Protein AF-A0A7Y4U518-F1 (afdb_monomer)

Secondary structure (DSSP, 8-state):
---HHHHHHHHHHHHHHHHHHHHHHHHHHHHHHHHT--EES-STT-TT-EESS--HHHHHHTTTT--EEEEEETTEEEEEEPPPPHHHHHHHHHTT--GGGGSPPSS------

Foldseek 3Di:
DDDPVVVVVVVVVVVVVVVVQVVLQVLLLVLCVVVVHWQACLDVVHRRDTDSRDTSVSLVVLCVPKDWDWDDDPPAIDIDIDDDDPRNCSSCVSSVHDPCVRPTDPGDPPPDD

Solvent-accessible surface area (backbone atoms only — not comparable to full-atom values): 6750 Å² total; per-residue (Å²): 144,82,54,71,67,59,54,53,50,51,52,53,51,50,55,49,50,52,51,52,39,50,48,51,25,48,45,30,30,51,44,23,58,75,69,73,43,61,48,51,48,68,36,90,93,41,52,82,47,62,39,54,72,62,50,43,70,44,61,53,56,69,53,67,86,59,49,79,47,76,50,74,62,89,92,44,69,45,56,46,47,55,77,79,48,76,60,51,54,51,51,30,54,30,62,73,43,67,74,70,80,66,50,56,67,94,60,75,88,74,79,77,130

Structure (mmCIF, N/CA/C/O backbone):
data_AF-A0A7Y4U518-F1
#
_entry.id   AF-A0A7Y4U518-F1
#
loop_
_atom_site.group_PDB
_atom_site.id
_atom_site.type_symbol
_atom_site.label_atom_id
_atom_site.label_alt_id
_atom_site.label_comp_id
_atom_site.label_asym_id
_atom_site.label_entity_id
_atom_site.label_seq_id
_atom_site.pdbx_PDB_ins_code
_atom_site.Cartn_x
_atom_site.Cartn_y
_atom_site.Cartn_z
_atom_site.occupancy
_atom_site.B_iso_or_equiv
_atom_site.auth_seq_id
_atom_site.auth_comp_id
_atom_site.auth_asym_id
_atom_site.auth_atom_id
_atom_site.pdbx_PDB_model_num
ATOM 1 N N . LEU A 1 1 ? 33.356 -10.558 3.752 1.00 56.31 1 LEU A N 1
ATOM 2 C CA . LEU A 1 1 ? 32.363 -9.523 3.358 1.00 56.31 1 LEU A CA 1
ATOM 3 C C . LEU A 1 1 ? 31.902 -9.574 1.886 1.00 56.31 1 LEU A C 1
ATOM 5 O O . LEU A 1 1 ? 30.941 -8.885 1.572 1.00 56.31 1 LEU A O 1
ATOM 9 N N . ARG A 1 2 ? 32.483 -10.385 0.985 1.00 65.06 2 ARG A N 1
ATOM 10 C CA . ARG A 1 2 ? 31.951 -10.595 -0.379 1.00 65.06 2 ARG A CA 1
ATOM 11 C C . ARG A 1 2 ? 31.846 -12.086 -0.682 1.00 65.06 2 ARG A C 1
ATOM 13 O O . ARG A 1 2 ? 32.802 -12.690 -1.145 1.00 65.06 2 ARG A O 1
ATOM 20 N N . ASP A 1 3 ? 30.692 -12.659 -0.370 1.00 86.88 3 ASP A N 1
ATOM 21 C CA . ASP A 1 3 ? 30.320 -13.992 -0.841 1.00 86.88 3 ASP A CA 1
ATOM 22 C C . ASP A 1 3 ? 29.553 -13.829 -2.172 1.00 86.88 3 ASP A C 1
ATOM 24 O O . ASP A 1 3 ? 28.521 -13.145 -2.187 1.00 86.88 3 ASP A O 1
ATOM 28 N N . PRO A 1 4 ? 30.036 -14.390 -3.295 1.00 87.31 4 PRO A N 1
ATOM 29 C CA . PRO A 1 4 ? 29.366 -14.285 -4.592 1.00 87.31 4 PRO A CA 1
ATOM 30 C C . PRO A 1 4 ? 27.939 -14.855 -4.584 1.00 87.31 4 PRO A C 1
ATOM 32 O O . PRO A 1 4 ? 27.072 -14.320 -5.281 1.00 87.31 4 PRO A O 1
ATOM 35 N N . ALA A 1 5 ? 27.649 -15.871 -3.762 1.00 91.06 5 ALA A N 1
ATOM 36 C CA . ALA A 1 5 ? 26.297 -16.409 -3.617 1.00 91.06 5 ALA A CA 1
ATOM 37 C C . ALA A 1 5 ? 25.355 -15.384 -2.967 1.00 91.06 5 ALA A C 1
ATOM 39 O O . ALA A 1 5 ? 24.228 -15.192 -3.426 1.00 91.06 5 ALA A O 1
ATOM 40 N N . ARG A 1 6 ? 25.844 -14.648 -1.959 1.00 91.06 6 ARG A N 1
ATOM 41 C CA . ARG A 1 6 ? 25.097 -13.558 -1.313 1.00 91.06 6 ARG A CA 1
ATOM 42 C C . ARG A 1 6 ? 24.788 -12.423 -2.289 1.00 91.06 6 ARG A C 1
ATOM 44 O O . ARG A 1 6 ? 23.667 -11.924 -2.297 1.00 91.06 6 ARG A O 1
ATOM 51 N N . ILE A 1 7 ? 25.752 -12.027 -3.123 1.00 93.31 7 ILE A N 1
ATOM 52 C CA . ILE A 1 7 ? 25.545 -10.978 -4.138 1.00 93.31 7 ILE A CA 1
ATOM 53 C C . ILE A 1 7 ? 24.481 -11.420 -5.147 1.00 93.31 7 ILE A C 1
ATOM 55 O O . ILE A 1 7 ? 23.550 -10.667 -5.430 1.00 93.31 7 ILE A O 1
ATOM 59 N N . ARG A 1 8 ? 24.574 -12.660 -5.646 1.00 94.38 8 ARG A N 1
ATOM 60 C CA . ARG A 1 8 ? 23.575 -13.226 -6.561 1.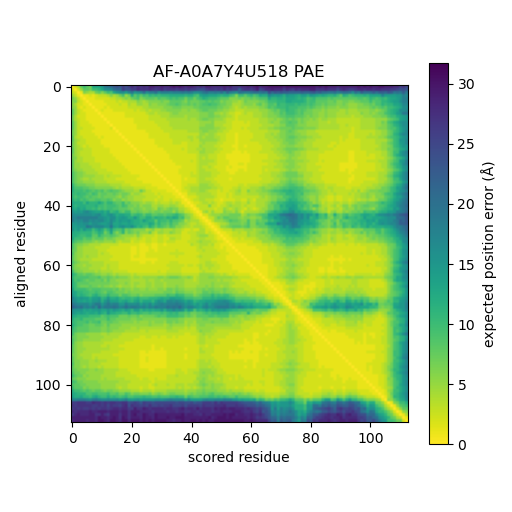00 94.38 8 ARG A CA 1
ATOM 61 C C . ARG A 1 8 ? 22.185 -13.258 -5.928 1.00 94.38 8 ARG A C 1
ATOM 63 O O . ARG A 1 8 ? 21.222 -12.853 -6.573 1.00 94.38 8 ARG A O 1
ATOM 70 N N . GLY A 1 9 ? 22.088 -13.685 -4.669 1.00 95.94 9 GLY A N 1
ATOM 71 C CA . GLY A 1 9 ? 20.835 -13.682 -3.915 1.00 95.94 9 GLY A CA 1
ATOM 72 C C . GLY A 1 9 ? 20.223 -12.284 -3.806 1.00 95.94 9 GLY A C 1
ATOM 73 O O . GLY A 1 9 ? 19.050 -12.105 -4.124 1.00 95.94 9 GLY A O 1
ATOM 74 N N . LEU A 1 10 ? 21.022 -11.275 -3.448 1.00 97.00 10 LEU A N 1
ATOM 75 C CA . LEU A 1 10 ? 20.562 -9.884 -3.357 1.00 97.00 10 LEU A CA 1
ATOM 76 C C . LEU A 1 10 ? 20.073 -9.330 -4.701 1.00 97.00 10 LEU A C 1
ATOM 78 O O . LEU A 1 10 ? 19.058 -8.643 -4.731 1.00 97.00 10 LEU A O 1
ATOM 82 N N . LEU A 1 11 ? 20.742 -9.650 -5.813 1.00 96.62 11 LEU A N 1
ATOM 83 C CA . LEU A 1 11 ? 20.299 -9.231 -7.148 1.00 96.62 11 LEU A CA 1
ATOM 84 C C . LEU A 1 11 ? 18.953 -9.857 -7.533 1.00 96.62 11 LEU A C 1
ATOM 86 O O . LEU A 1 11 ? 18.095 -9.175 -8.093 1.00 96.62 11 LEU A O 1
ATOM 90 N N . VAL A 1 12 ? 18.747 -11.138 -7.209 1.00 97.00 12 VAL A N 1
ATOM 91 C CA . VAL A 1 12 ? 17.461 -11.813 -7.439 1.00 97.00 12 VAL A CA 1
ATOM 92 C C . VAL A 1 12 ? 16.365 -11.182 -6.581 1.00 97.00 12 VAL A C 1
ATOM 94 O O . VAL A 1 12 ? 15.307 -10.844 -7.110 1.00 97.00 12 VAL A O 1
ATOM 97 N N . LEU A 1 13 ? 16.628 -10.953 -5.290 1.00 97.81 13 LEU A N 1
ATOM 98 C CA . LEU A 1 13 ? 15.686 -10.292 -4.383 1.00 97.81 13 LEU A CA 1
ATOM 99 C C . LEU A 1 13 ? 15.329 -8.880 -4.859 1.00 97.81 13 LEU A C 1
ATOM 101 O O . LEU A 1 13 ? 14.151 -8.534 -4.905 1.00 97.81 13 LEU A O 1
ATOM 105 N N . LEU A 1 14 ? 16.319 -8.093 -5.287 1.00 97.50 14 LEU A N 1
ATOM 106 C CA . LEU A 1 14 ? 16.096 -6.769 -5.866 1.00 97.50 14 LEU A CA 1
ATOM 107 C C . LEU A 1 14 ? 15.222 -6.854 -7.125 1.00 97.50 14 LEU A C 1
ATOM 109 O O . LEU A 1 14 ? 14.269 -6.094 -7.270 1.00 97.50 14 LEU A O 1
ATOM 113 N N . GLY A 1 15 ? 15.499 -7.807 -8.016 1.00 98.00 15 GLY A N 1
ATOM 114 C CA . GLY A 1 15 ? 14.702 -8.024 -9.222 1.00 98.00 15 GLY A CA 1
ATOM 115 C C . GLY A 1 15 ? 13.257 -8.447 -8.939 1.00 98.00 15 GLY A C 1
ATOM 116 O O . GLY A 1 15 ? 12.367 -8.126 -9.726 1.00 98.00 15 GLY A O 1
ATOM 117 N N . ILE A 1 16 ? 12.999 -9.160 -7.841 1.00 98.12 16 ILE A N 1
ATOM 118 C CA . ILE A 1 16 ? 11.640 -9.492 -7.389 1.00 98.12 16 ILE A CA 1
ATOM 119 C C . ILE A 1 16 ? 10.966 -8.247 -6.810 1.00 98.12 16 ILE A C 1
ATOM 121 O O . ILE A 1 16 ? 9.854 -7.920 -7.217 1.00 98.12 16 ILE A O 1
ATOM 125 N N . ALA A 1 17 ? 11.652 -7.511 -5.933 1.00 97.00 17 ALA A N 1
ATOM 126 C CA . ALA A 1 17 ? 11.129 -6.282 -5.344 1.00 97.00 17 ALA A CA 1
ATOM 127 C C . ALA A 1 17 ? 10.724 -5.264 -6.424 1.00 97.00 17 ALA A C 1
ATOM 129 O O . ALA A 1 17 ? 9.613 -4.743 -6.391 1.00 97.00 17 ALA A O 1
ATOM 130 N N . LEU A 1 18 ? 11.566 -5.051 -7.441 1.00 97.38 18 LEU A N 1
ATOM 131 C CA . LEU A 1 18 ? 11.254 -4.165 -8.568 1.00 97.38 18 LEU A CA 1
ATOM 132 C C . LEU A 1 18 ? 10.019 -4.624 -9.357 1.00 97.38 18 LEU A C 1
ATOM 134 O O . LEU A 1 18 ? 9.194 -3.796 -9.743 1.00 97.38 18 LEU A O 1
ATOM 138 N N . ARG A 1 19 ? 9.846 -5.933 -9.576 1.00 97.75 19 ARG A N 1
ATOM 139 C CA . ARG A 1 19 ? 8.644 -6.473 -10.237 1.00 97.75 19 ARG A CA 1
ATOM 140 C C . ARG A 1 19 ? 7.381 -6.233 -9.417 1.00 97.75 19 ARG A C 1
ATOM 142 O O . ARG A 1 19 ? 6.354 -5.872 -9.976 1.00 97.75 19 ARG A O 1
ATOM 149 N N . VAL A 1 20 ? 7.462 -6.385 -8.099 1.00 97.19 20 VAL A N 1
ATOM 150 C CA . VAL A 1 20 ? 6.335 -6.099 -7.204 1.00 97.19 20 VAL A CA 1
ATOM 151 C C . VAL A 1 20 ? 5.985 -4.608 -7.239 1.00 97.19 20 VAL A C 1
ATOM 153 O O . VAL A 1 20 ? 4.824 -4.269 -7.453 1.00 97.19 20 VAL A O 1
ATOM 156 N N . LEU A 1 21 ? 6.974 -3.714 -7.115 1.00 97.12 21 LEU A N 1
ATOM 157 C CA . LEU A 1 21 ? 6.752 -2.262 -7.173 1.00 97.12 21 LEU A CA 1
ATOM 158 C C . LEU A 1 21 ? 6.145 -1.828 -8.514 1.00 97.12 21 LEU A C 1
ATOM 160 O O . LEU A 1 21 ? 5.166 -1.087 -8.538 1.00 97.12 21 LEU A O 1
ATOM 164 N N . THR A 1 22 ? 6.677 -2.331 -9.629 1.00 97.25 22 THR A N 1
ATOM 165 C CA . THR A 1 22 ? 6.150 -2.021 -10.969 1.00 97.25 22 THR A CA 1
ATOM 166 C C . THR A 1 22 ? 4.737 -2.558 -11.180 1.00 97.25 22 THR A C 1
ATOM 168 O O . THR A 1 22 ? 3.926 -1.874 -11.800 1.00 97.25 22 THR A O 1
ATOM 171 N N . LEU A 1 23 ? 4.400 -3.729 -10.630 1.00 97.81 23 LEU A N 1
ATOM 172 C CA . LEU A 1 23 ? 3.042 -4.270 -10.692 1.00 97.81 23 LEU A CA 1
ATOM 173 C C . LEU A 1 23 ? 2.046 -3.409 -9.903 1.00 97.81 23 LEU A C 1
ATOM 175 O O . LEU A 1 23 ? 0.977 -3.097 -10.419 1.00 97.81 23 LEU A O 1
ATOM 179 N N . ILE A 1 24 ? 2.405 -2.984 -8.689 1.00 97.56 24 ILE A N 1
ATOM 180 C CA . ILE A 1 24 ? 1.576 -2.086 -7.867 1.00 97.56 24 ILE A CA 1
ATOM 181 C C . ILE A 1 24 ? 1.311 -0.776 -8.614 1.00 97.56 24 ILE A C 1
ATOM 183 O O . ILE A 1 24 ? 0.170 -0.324 -8.711 1.00 97.56 24 ILE A O 1
ATOM 187 N N . GLU A 1 25 ? 2.364 -0.181 -9.175 1.00 97.75 25 GLU A N 1
ATOM 188 C CA . GLU A 1 25 ? 2.257 1.035 -9.978 1.00 97.75 25 GLU A CA 1
ATOM 189 C C . GLU A 1 25 ? 1.364 0.841 -11.197 1.00 97.75 25 GLU A C 1
ATOM 191 O O . GLU A 1 25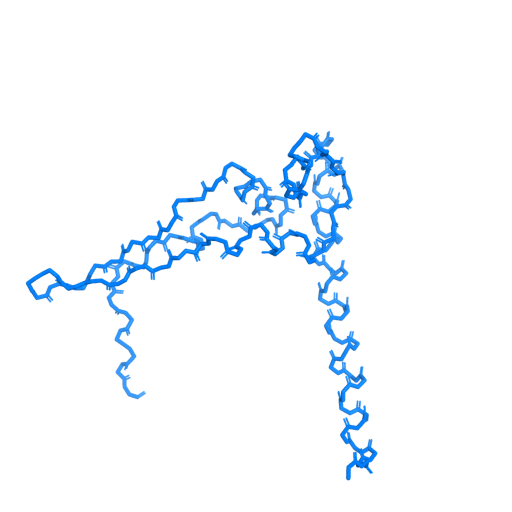 ? 0.524 1.691 -11.485 1.00 97.75 25 GLU A O 1
ATOM 196 N N . PHE A 1 26 ? 1.533 -0.272 -11.908 1.00 97.69 26 PHE A N 1
ATOM 197 C CA . PHE A 1 26 ? 0.745 -0.593 -13.087 1.00 97.69 26 PHE A CA 1
ATOM 198 C C . PHE A 1 26 ? -0.746 -0.710 -12.759 1.00 97.69 26 PHE A C 1
ATOM 200 O O . PHE A 1 26 ? -1.557 -0.083 -13.438 1.00 97.69 26 PHE A O 1
ATOM 207 N N . VAL A 1 27 ? -1.106 -1.454 -11.707 1.00 97.31 27 VAL A N 1
ATOM 208 C CA . VAL A 1 27 ? -2.506 -1.628 -11.287 1.00 97.31 27 VAL A CA 1
ATOM 209 C C . VAL A 1 27 ? -3.128 -0.282 -10.920 1.00 97.31 27 VAL A C 1
ATOM 211 O O . VAL A 1 27 ? -4.144 0.090 -11.505 1.00 97.31 27 VAL A O 1
ATOM 214 N N . ALA A 1 28 ? -2.473 0.493 -10.049 1.00 96.62 28 ALA A N 1
ATOM 215 C CA . ALA A 1 28 ? -2.981 1.799 -9.635 1.00 96.62 28 ALA A CA 1
ATOM 216 C C . ALA A 1 28 ? -3.161 2.756 -10.822 1.00 96.62 28 ALA A C 1
ATOM 218 O O . ALA A 1 28 ? -4.184 3.426 -10.942 1.00 96.62 28 ALA A O 1
ATOM 219 N N . ARG A 1 29 ? -2.171 2.824 -11.721 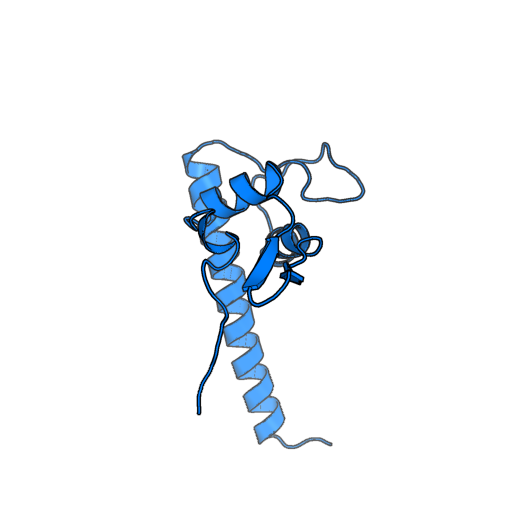1.00 96.88 29 ARG A N 1
ATOM 220 C CA . ARG A 1 29 ? -2.211 3.706 -12.898 1.00 96.88 29 ARG A CA 1
ATOM 221 C C . ARG A 1 29 ? -3.298 3.305 -13.879 1.00 96.88 29 ARG A C 1
ATOM 223 O O . ARG A 1 29 ? -3.953 4.182 -14.431 1.00 96.88 29 ARG A O 1
ATOM 230 N N . ARG A 1 30 ? -3.481 2.003 -14.104 1.00 96.62 30 ARG A N 1
ATOM 231 C CA . ARG A 1 30 ? -4.517 1.477 -14.994 1.00 96.62 30 ARG A CA 1
ATOM 232 C C . ARG A 1 30 ? -5.904 1.875 -14.498 1.00 96.62 30 ARG A C 1
ATOM 234 O O . ARG A 1 30 ? -6.683 2.402 -15.283 1.00 96.62 30 ARG A O 1
ATOM 241 N N . ASP A 1 31 ? -6.191 1.655 -13.219 1.00 95.75 31 ASP A N 1
ATOM 242 C CA . ASP A 1 31 ? -7.498 1.970 -12.639 1.00 95.75 31 ASP A CA 1
ATOM 243 C C . ASP A 1 31 ? -7.758 3.483 -12.608 1.00 95.75 31 ASP A C 1
ATOM 245 O O . ASP A 1 31 ? -8.826 3.933 -13.021 1.00 95.75 31 ASP A O 1
ATOM 249 N N . LEU A 1 32 ? -6.762 4.292 -12.225 1.00 95.50 32 LEU A N 1
ATOM 250 C CA . LEU A 1 32 ? -6.870 5.755 -12.276 1.00 95.50 32 LEU A CA 1
ATOM 251 C C . LEU A 1 32 ? -7.101 6.267 -13.703 1.00 95.50 32 LEU A C 1
ATOM 253 O O . LEU A 1 32 ? -7.944 7.136 -13.909 1.00 95.50 32 LEU A O 1
ATOM 257 N N . ALA A 1 33 ? -6.391 5.718 -14.693 1.00 95.50 33 ALA A N 1
ATOM 258 C CA . ALA A 1 33 ? -6.570 6.090 -16.093 1.00 95.50 33 ALA A CA 1
ATOM 259 C C . ALA A 1 33 ? -7.958 5.699 -16.617 1.00 95.50 33 ALA A C 1
ATOM 261 O O . ALA A 1 33 ? -8.595 6.504 -17.293 1.00 95.50 33 ALA A O 1
ATOM 262 N N . ALA A 1 34 ? -8.448 4.504 -16.274 1.00 94.56 34 ALA A N 1
ATOM 263 C CA . ALA A 1 34 ? -9.782 4.044 -16.653 1.00 94.56 34 ALA A CA 1
ATOM 264 C C . ALA A 1 34 ? -10.895 4.920 -16.050 1.00 94.56 34 ALA A C 1
ATOM 266 O O . ALA A 1 34 ? -11.905 5.163 -16.705 1.00 94.56 34 ALA A O 1
ATOM 267 N N . ALA A 1 35 ? -10.692 5.429 -14.832 1.00 92.06 35 ALA A N 1
ATOM 268 C CA . ALA A 1 35 ? -11.623 6.329 -14.156 1.00 92.06 35 ALA A CA 1
ATOM 269 C C . ALA A 1 35 ? -11.437 7.819 -14.519 1.00 92.06 35 ALA A C 1
ATOM 271 O O . ALA A 1 35 ? -12.235 8.653 -14.096 1.00 92.06 35 ALA A O 1
ATOM 272 N N . GLY A 1 36 ? -10.386 8.184 -15.266 1.00 91.81 36 GLY A N 1
ATOM 273 C CA . GLY A 1 36 ? -10.027 9.588 -15.512 1.00 91.81 36 GLY A CA 1
ATOM 274 C C . GLY A 1 36 ? -9.632 10.351 -14.238 1.00 91.81 36 GLY A C 1
ATOM 275 O O . GLY A 1 36 ? -9.769 11.572 -14.167 1.00 91.81 36 GLY A O 1
ATOM 276 N N . GLU A 1 37 ? -9.164 9.640 -13.212 1.00 91.81 37 GLU A N 1
ATOM 277 C CA . GLU A 1 37 ? -8.874 10.184 -11.890 1.00 91.81 37 GLU A CA 1
ATOM 278 C C . GLU A 1 37 ? -7.381 10.483 -11.673 1.00 91.81 37 GLU A C 1
ATOM 280 O O . GLU A 1 37 ? -6.483 9.944 -12.318 1.00 91.81 37 GLU A O 1
ATOM 285 N N . SER A 1 38 ? -7.100 11.332 -10.682 1.00 90.94 38 SER A N 1
ATOM 286 C CA . SER A 1 38 ? -5.752 11.541 -10.144 1.00 90.94 38 SER A CA 1
ATOM 287 C C . SER A 1 38 ? -5.775 11.584 -8.618 1.00 90.94 38 SER A C 1
ATOM 289 O O . SER A 1 38 ? -6.788 11.953 -8.012 1.00 90.94 38 SER A O 1
ATOM 291 N N . LEU A 1 39 ? -4.662 11.208 -7.984 1.00 91.00 39 LEU A N 1
ATOM 292 C CA . LEU A 1 39 ? -4.540 11.178 -6.526 1.00 91.00 39 LEU A CA 1
ATOM 293 C C . LEU A 1 39 ? -3.929 12.492 -6.002 1.00 91.00 39 LEU A C 1
ATOM 295 O O . LEU A 1 39 ? -2.754 12.748 -6.279 1.00 91.00 39 LEU A O 1
ATOM 299 N N . PRO A 1 40 ? -4.683 13.331 -5.261 1.00 87.69 40 PRO A N 1
ATOM 300 C CA . PRO A 1 40 ? -4.146 14.461 -4.503 1.00 87.69 40 PRO A CA 1
ATOM 301 C C . PRO A 1 40 ? -3.454 13.975 -3.225 1.00 87.69 40 PRO A C 1
ATOM 303 O O . PRO A 1 40 ? -3.661 12.848 -2.788 1.00 87.69 40 PRO A O 1
ATOM 306 N N . GLY A 1 41 ? -2.663 14.828 -2.578 1.00 83.25 41 GLY A N 1
ATOM 307 C CA . GLY A 1 41 ? -2.209 14.576 -1.206 1.00 83.25 41 GLY A CA 1
ATOM 308 C C . GLY A 1 41 ? -1.106 13.526 -1.031 1.00 83.25 41 GLY A C 1
ATOM 309 O O . GLY A 1 41 ? -0.658 13.321 0.090 1.00 83.25 41 GLY A O 1
ATOM 310 N N . LEU A 1 42 ? -0.598 12.910 -2.106 1.00 85.12 42 LEU A N 1
ATOM 311 C CA . LEU A 1 42 ? 0.536 11.968 -2.037 1.00 85.12 42 LEU A CA 1
ATOM 312 C C . LEU A 1 42 ? 1.880 12.631 -1.674 1.00 85.12 42 LEU A C 1
ATOM 314 O O . LEU A 1 42 ? 2.864 11.948 -1.382 1.00 85.12 42 LEU A O 1
ATOM 318 N N . TYR A 1 43 ? 1.945 13.962 -1.707 1.00 79.50 43 TYR A N 1
ATOM 319 C CA . TYR A 1 43 ? 3.148 14.734 -1.416 1.00 79.50 43 TYR A CA 1
ATOM 320 C C . TYR A 1 43 ? 2.930 15.573 -0.157 1.00 79.50 43 TYR A C 1
ATOM 322 O O . TYR A 1 43 ? 2.249 16.594 -0.207 1.00 79.50 43 TYR A O 1
ATOM 330 N N . ALA A 1 44 ? 3.557 15.174 0.953 1.00 67.88 44 ALA A N 1
ATOM 331 C CA . ALA A 1 44 ? 3.410 15.832 2.257 1.00 67.88 44 ALA A CA 1
ATOM 332 C C . ALA A 1 44 ? 3.700 17.349 2.223 1.00 67.88 44 ALA A C 1
ATOM 334 O O . ALA A 1 44 ? 3.030 18.117 2.902 1.00 67.88 44 ALA A O 1
ATOM 335 N N . GLY A 1 45 ? 4.649 17.794 1.388 1.00 75.12 45 GLY A N 1
ATOM 336 C CA . GLY A 1 45 ? 4.975 19.217 1.218 1.00 75.12 45 GLY A CA 1
ATOM 337 C C . GLY A 1 45 ? 4.054 19.994 0.267 1.00 75.12 45 GLY A C 1
ATOM 338 O O . GLY A 1 45 ? 4.136 21.215 0.212 1.00 75.12 45 GLY A O 1
ATOM 339 N N . ASN A 1 46 ? 3.189 19.321 -0.501 1.00 78.75 46 ASN A N 1
ATOM 340 C CA . ASN A 1 46 ? 2.211 19.975 -1.374 1.00 78.75 46 ASN A CA 1
ATOM 341 C C . ASN A 1 46 ? 0.928 19.128 -1.490 1.00 78.75 46 ASN A C 1
ATOM 343 O O . ASN A 1 46 ? 0.765 18.390 -2.467 1.00 78.75 46 ASN A 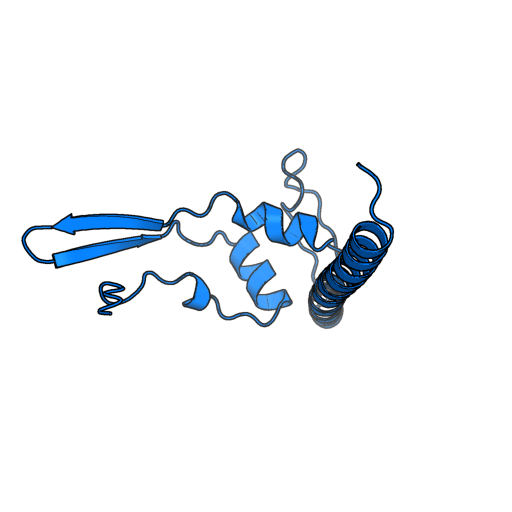O 1
ATOM 347 N N . PRO A 1 47 ? -0.009 19.257 -0.532 1.00 77.94 47 PRO A N 1
ATOM 348 C CA . PRO A 1 47 ? -1.245 18.472 -0.509 1.00 77.94 47 PRO A CA 1
ATOM 349 C C . PRO A 1 47 ? -2.137 18.667 -1.744 1.00 77.94 47 PRO A C 1
ATOM 351 O O . PRO A 1 47 ? -2.895 17.771 -2.110 1.00 77.94 47 PRO A O 1
ATOM 354 N N . LYS A 1 48 ? -2.031 19.824 -2.414 1.00 82.12 48 LYS A N 1
ATOM 355 C CA . LYS A 1 48 ? -2.786 20.135 -3.637 1.00 82.12 48 L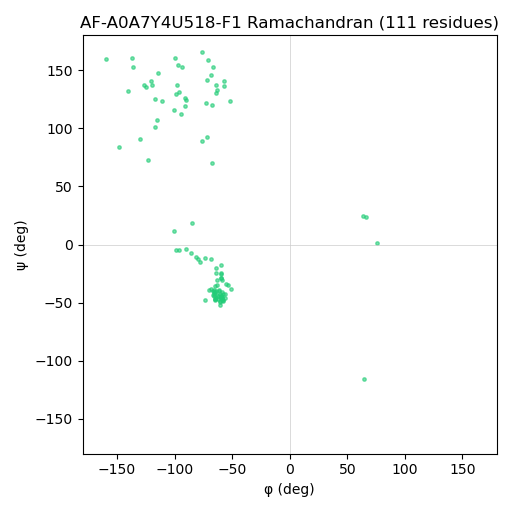YS A CA 1
ATOM 356 C C . LYS A 1 48 ? -2.201 19.468 -4.882 1.00 82.12 48 LYS A C 1
ATOM 358 O O . LYS A 1 48 ? -2.877 19.412 -5.906 1.00 82.12 48 LYS A O 1
ATOM 363 N N . ARG A 1 49 ? -0.961 18.969 -4.820 1.00 85.81 49 ARG A N 1
ATOM 364 C CA . ARG A 1 49 ? -0.340 18.266 -5.943 1.00 85.81 49 ARG A CA 1
ATOM 365 C C . ARG A 1 49 ? -1.068 16.952 -6.182 1.00 85.81 49 ARG A C 1
ATOM 367 O O . ARG A 1 49 ? -1.084 16.074 -5.320 1.00 85.81 49 ARG A O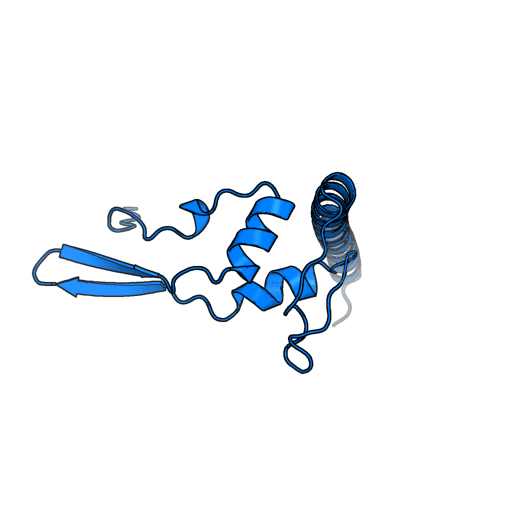 1
ATOM 374 N N . THR A 1 50 ? -1.612 16.818 -7.380 1.00 88.25 50 THR A N 1
ATOM 375 C CA . THR A 1 50 ? -2.188 15.579 -7.886 1.00 88.25 50 THR A CA 1
ATOM 376 C C . THR A 1 50 ? -1.184 14.840 -8.762 1.00 88.25 50 THR A C 1
ATOM 378 O O . THR A 1 50 ? -0.274 15.438 -9.342 1.00 88.25 50 THR A O 1
ATOM 381 N N . THR A 1 51 ? -1.327 13.521 -8.859 1.00 89.31 51 THR A N 1
ATOM 382 C CA . THR A 1 51 ? -0.634 12.733 -9.881 1.00 89.31 51 THR A CA 1
ATOM 383 C C . THR A 1 51 ? -1.547 11.632 -10.428 1.00 89.31 51 THR A C 1
ATOM 385 O O . THR A 1 51 ? -2.179 10.924 -9.639 1.00 89.31 51 THR A O 1
ATOM 388 N N . PRO A 1 52 ? -1.637 11.471 -11.760 1.00 89.00 52 PRO A N 1
ATOM 389 C CA . PRO A 1 52 ? -2.249 10.295 -12.378 1.00 89.00 52 PRO A CA 1
ATOM 390 C C . PRO A 1 52 ? -1.288 9.093 -12.401 1.00 89.00 52 PRO A C 1
ATOM 392 O O . PRO A 1 52 ? -1.698 7.969 -12.668 1.00 89.00 52 PRO A O 1
ATOM 395 N N . GLN A 1 53 ? 0.002 9.316 -12.122 1.00 91.50 53 GLN A N 1
ATOM 396 C CA . GLN A 1 53 ? 1.053 8.301 -12.162 1.00 91.50 53 GLN A CA 1
ATOM 397 C C . GLN A 1 53 ? 1.767 8.198 -10.810 1.00 91.50 53 GLN A C 1
ATOM 399 O O . GLN A 1 53 ? 2.901 8.661 -10.663 1.00 91.50 53 GLN A O 1
ATOM 404 N N . PRO A 1 54 ? 1.113 7.632 -9.782 1.00 95.19 54 PRO A N 1
ATOM 405 C CA . PRO A 1 54 ? 1.758 7.417 -8.494 1.00 95.19 54 PRO A CA 1
ATOM 406 C C . PRO A 1 54 ? 2.883 6.375 -8.602 1.00 95.19 54 PRO A C 1
ATOM 408 O O . PRO A 1 54 ? 2.845 5.489 -9.463 1.00 95.19 54 PRO A O 1
ATOM 411 N N . THR A 1 55 ? 3.886 6.480 -7.727 1.00 95.62 55 THR A N 1
ATOM 412 C CA . THR A 1 55 ? 4.881 5.418 -7.499 1.00 95.62 55 THR A CA 1
ATOM 413 C C . THR A 1 55 ? 4.441 4.528 -6.340 1.00 95.62 55 THR A C 1
ATOM 415 O O . THR A 1 55 ? 3.750 5.000 -5.433 1.00 95.62 55 THR A O 1
ATOM 418 N N . ALA A 1 56 ? 4.859 3.262 -6.328 1.00 95.88 56 ALA A N 1
ATOM 419 C CA . ALA A 1 56 ? 4.490 2.324 -5.263 1.00 95.88 56 ALA A CA 1
ATOM 420 C C . ALA A 1 56 ? 4.950 2.819 -3.881 1.00 95.88 56 ALA A C 1
ATOM 422 O O . ALA A 1 56 ? 4.190 2.781 -2.918 1.00 95.88 56 ALA A O 1
ATOM 423 N N . GLU A 1 57 ? 6.156 3.386 -3.797 1.00 94.81 57 GLU A N 1
ATOM 424 C CA . GLU A 1 57 ? 6.692 3.990 -2.570 1.00 94.81 57 GLU A CA 1
ATOM 425 C C . GLU A 1 57 ? 5.775 5.091 -2.009 1.00 94.81 57 GLU A C 1
ATOM 427 O O . GLU A 1 57 ? 5.518 5.150 -0.804 1.00 94.81 57 GLU A O 1
ATOM 432 N N . ARG A 1 58 ? 5.239 5.957 -2.880 1.00 93.69 58 ARG A N 1
ATOM 433 C CA . ARG A 1 58 ? 4.341 7.045 -2.466 1.00 93.69 58 ARG A CA 1
ATOM 434 C C . ARG A 1 58 ? 2.989 6.522 -2.016 1.00 93.69 58 ARG A C 1
ATOM 436 O O . ARG A 1 58 ? 2.462 7.027 -1.028 1.00 93.69 58 ARG A O 1
ATOM 443 N N . LEU A 1 59 ? 2.461 5.508 -2.702 1.00 95.56 59 LEU A N 1
ATOM 444 C CA . LEU A 1 59 ? 1.237 4.831 -2.280 1.00 95.56 59 LEU A CA 1
ATOM 445 C C . LEU A 1 59 ? 1.411 4.244 -0.878 1.00 95.56 59 LEU A C 1
ATOM 447 O O . LEU A 1 59 ? 0.571 4.496 -0.025 1.00 95.56 59 LEU A O 1
ATOM 451 N N . PHE A 1 60 ? 2.524 3.561 -0.602 1.00 94.00 60 PHE A N 1
ATOM 452 C CA . PHE A 1 60 ? 2.787 2.986 0.720 1.00 94.00 60 PHE A CA 1
ATOM 453 C C . PHE A 1 60 ? 3.024 4.028 1.809 1.00 94.00 60 PHE A C 1
ATOM 455 O O . PHE A 1 60 ? 2.516 3.878 2.917 1.00 94.00 60 PHE A O 1
ATOM 462 N N . THR A 1 61 ? 3.723 5.119 1.493 1.00 92.94 61 THR A N 1
ATOM 463 C CA . THR A 1 61 ? 3.980 6.200 2.457 1.00 92.94 61 THR A CA 1
ATOM 464 C C . THR A 1 61 ? 2.680 6.822 2.982 1.00 92.94 61 THR A C 1
ATOM 466 O O . THR A 1 61 ? 2.625 7.274 4.124 1.00 92.94 61 THR A O 1
ATOM 469 N N . ALA A 1 62 ? 1.601 6.812 2.190 1.00 93.62 62 ALA A N 1
ATOM 470 C CA . ALA A 1 62 ? 0.295 7.297 2.632 1.00 93.62 62 ALA A CA 1
ATOM 471 C C . ALA A 1 62 ? -0.307 6.471 3.788 1.00 93.62 62 ALA A C 1
ATOM 473 O O . ALA A 1 62 ? -1.168 6.983 4.499 1.00 93.62 62 ALA A O 1
ATOM 474 N N . PHE A 1 63 ? 0.136 5.226 4.001 1.00 94.00 63 PHE A N 1
ATOM 475 C CA . PHE A 1 63 ? -0.349 4.326 5.059 1.00 94.00 63 PHE A CA 1
ATOM 476 C C . PHE A 1 63 ? 0.562 4.292 6.292 1.00 94.00 63 PHE A C 1
ATOM 478 O O . PHE A 1 63 ? 0.182 3.705 7.301 1.00 94.00 63 PHE A O 1
ATOM 485 N N . THR A 1 64 ? 1.716 4.969 6.264 1.00 92.19 64 THR A N 1
ATOM 486 C CA . THR A 1 64 ? 2.615 5.092 7.423 1.00 92.19 64 THR A CA 1
ATOM 487 C C . THR A 1 64 ? 1.927 5.561 8.718 1.00 92.19 64 THR A C 1
ATOM 489 O O . THR A 1 64 ? 2.292 5.045 9.770 1.00 92.19 64 THR A O 1
ATOM 492 N N . PRO A 1 65 ? 0.947 6.494 8.714 1.00 91.00 65 PRO A N 1
ATOM 493 C CA . PRO A 1 65 ? 0.328 6.970 9.953 1.00 91.00 65 PRO A CA 1
ATOM 494 C C . PRO A 1 65 ? -0.827 6.087 10.470 1.00 91.00 65 PRO A C 1
ATOM 496 O O . PRO A 1 65 ? -1.643 6.571 11.251 1.00 91.00 65 PRO A O 1
ATOM 499 N N . ILE A 1 66 ? -0.944 4.826 10.037 1.00 92.69 66 ILE A N 1
ATOM 500 C CA . ILE A 1 66 ? -1.958 3.895 10.556 1.00 92.69 66 ILE A CA 1
ATOM 501 C C . ILE A 1 66 ? -1.394 3.124 11.747 1.00 92.69 66 ILE A C 1
ATOM 503 O O . ILE A 1 66 ? -0.387 2.427 11.629 1.00 92.69 66 ILE A O 1
ATOM 507 N N . THR A 1 67 ? -2.098 3.192 12.873 1.00 92.81 67 THR A N 1
ATOM 508 C CA . THR A 1 67 ? -1.747 2.488 14.108 1.00 92.81 67 THR A CA 1
ATOM 509 C C . THR A 1 67 ? -2.872 1.537 14.508 1.00 92.81 67 THR A C 1
ATOM 511 O O . THR A 1 67 ? -4.045 1.903 14.452 1.00 92.81 67 THR A O 1
ATOM 514 N N . LEU A 1 68 ? -2.510 0.325 14.941 1.00 92.88 68 LEU A N 1
ATOM 515 C CA . LEU A 1 68 ? -3.398 -0.617 15.625 1.00 92.88 68 LEU A CA 1
ATOM 516 C C . LEU A 1 68 ? -3.122 -0.535 17.128 1.00 92.88 68 LEU A C 1
ATOM 518 O O . LEU A 1 68 ? -2.034 -0.885 17.586 1.00 92.88 68 LEU A O 1
ATOM 522 N N . TYR A 1 69 ? -4.109 -0.091 17.892 1.00 91.50 69 TYR A N 1
ATOM 523 C CA . TYR A 1 69 ? -4.079 -0.106 19.342 1.00 91.50 69 TYR A CA 1
ATOM 524 C C . TYR A 1 69 ? -4.797 -1.351 19.862 1.00 91.50 69 TYR A C 1
ATOM 526 O O . TYR A 1 69 ? -5.907 -1.670 19.443 1.00 91.50 69 TYR A O 1
ATOM 534 N N . ARG A 1 70 ? -4.152 -2.064 20.786 1.00 91.88 70 ARG A N 1
ATOM 535 C CA . ARG A 1 70 ? -4.724 -3.209 21.497 1.00 91.88 70 ARG A CA 1
ATOM 536 C C . ARG A 1 70 ? -4.784 -2.861 22.974 1.00 91.88 70 ARG A C 1
ATOM 538 O O . ARG A 1 70 ? -3.747 -2.565 23.565 1.00 91.88 70 ARG A O 1
ATOM 545 N N . HIS A 1 71 ? -5.961 -2.969 23.570 1.00 87.50 71 HIS A N 1
ATOM 546 C CA . HIS A 1 71 ? -6.142 -2.776 25.004 1.00 87.50 71 HIS A CA 1
ATOM 547 C C . HIS A 1 71 ? -7.058 -3.837 25.601 1.00 87.50 71 HIS A C 1
ATOM 549 O O . HIS A 1 71 ? -7.789 -4.532 24.895 1.00 87.50 71 HIS A O 1
ATOM 555 N N . THR A 1 72 ? -6.970 -3.989 26.918 1.00 88.19 72 THR A N 1
ATOM 556 C CA . THR A 1 72 ? -7.757 -4.960 27.673 1.00 88.19 72 THR A CA 1
ATOM 557 C C . THR A 1 72 ? -8.767 -4.213 28.527 1.00 88.19 72 THR A C 1
ATOM 559 O O . THR A 1 72 ? -8.383 -3.393 29.359 1.00 88.19 72 THR A O 1
ATOM 562 N N . THR A 1 73 ? -10.043 -4.540 28.351 1.00 81.19 73 THR A N 1
ATOM 563 C CA . THR A 1 73 ? -11.152 -3.996 29.137 1.00 81.19 73 THR A CA 1
ATOM 564 C C . THR A 1 73 ? -11.794 -5.154 29.897 1.00 81.19 73 THR A C 1
ATOM 566 O O . THR A 1 73 ? -12.526 -5.966 29.330 1.00 81.19 73 THR A O 1
ATOM 569 N N . GLY A 1 74 ? -11.467 -5.285 31.186 1.00 84.75 74 GLY A N 1
ATOM 570 C CA . GLY A 1 74 ? -11.871 -6.440 31.995 1.00 84.75 74 GLY A CA 1
ATOM 571 C C . GLY A 1 74 ? -11.234 -7.739 31.487 1.00 84.75 74 GLY A C 1
ATOM 572 O O . GLY A 1 74 ? -10.015 -7.882 31.518 1.00 84.75 74 GLY A O 1
ATOM 573 N N . THR A 1 75 ? -12.054 -8.684 31.017 1.00 79.06 75 THR A N 1
ATOM 574 C CA . THR A 1 75 ? -11.608 -9.956 30.413 1.00 79.06 75 THR A CA 1
ATOM 575 C C . THR A 1 75 ? -11.546 -9.921 28.881 1.00 79.06 75 THR A C 1
ATOM 577 O O . THR A 1 75 ? -11.099 -10.891 28.270 1.00 79.06 75 THR A O 1
ATOM 580 N N . ALA A 1 76 ? -11.977 -8.826 28.246 1.00 80.94 76 ALA A N 1
ATOM 581 C CA . ALA A 1 76 ? -12.031 -8.703 26.794 1.00 80.94 76 ALA A CA 1
ATOM 582 C C . ALA A 1 76 ? -10.805 -7.961 26.240 1.00 80.94 76 ALA A C 1
ATOM 584 O O . ALA A 1 76 ? -10.388 -6.933 26.774 1.00 80.94 76 ALA A O 1
ATOM 585 N N . ILE A 1 77 ? -10.254 -8.464 25.132 1.00 86.38 77 ILE A N 1
ATOM 586 C CA . ILE A 1 77 ? -9.262 -7.748 24.322 1.00 86.38 77 ILE A CA 1
ATOM 587 C C . ILE A 1 77 ? -10.020 -6.955 23.261 1.00 86.38 77 ILE A C 1
ATOM 589 O O . ILE A 1 77 ? -10.805 -7.527 22.507 1.00 86.38 77 ILE A O 1
ATOM 593 N N . GLN A 1 78 ? -9.760 -5.656 23.198 1.00 86.06 78 GLN A N 1
ATOM 594 C CA . GLN A 1 78 ? -10.324 -4.742 22.216 1.00 86.06 78 GLN A CA 1
ATOM 595 C C . GLN A 1 78 ? -9.221 -4.203 21.305 1.00 86.06 78 GLN A C 1
ATOM 597 O O . GLN A 1 78 ? -8.064 -4.040 21.713 1.00 86.06 78 GLN A O 1
ATOM 602 N N . TYR A 1 79 ? -9.597 -3.952 20.055 1.00 90.00 79 TYR A N 1
ATOM 603 C CA . TYR A 1 79 ? -8.721 -3.419 19.025 1.00 90.00 79 TYR A CA 1
ATOM 604 C C . TYR A 1 79 ? -9.325 -2.152 18.439 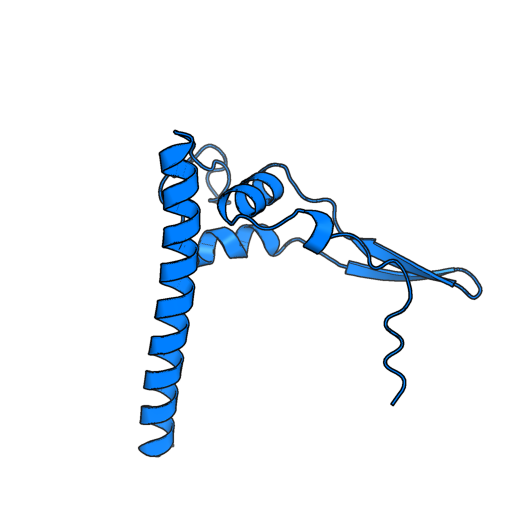1.00 90.00 79 TYR A C 1
ATOM 606 O O . TYR A 1 79 ? -10.503 -2.121 18.089 1.00 90.00 79 TYR A O 1
ATOM 614 N N . GLU A 1 80 ? -8.491 -1.139 18.277 1.00 90.19 80 GLU A N 1
ATOM 615 C CA . GLU A 1 80 ? -8.830 0.101 17.593 1.00 90.19 80 GLU A CA 1
ATOM 616 C C . GLU A 1 80 ? -7.791 0.362 16.511 1.00 90.19 80 GLU A C 1
ATOM 618 O O . GLU A 1 80 ? -6.596 0.168 16.724 1.00 90.19 80 GLU A O 1
ATOM 623 N N . VAL A 1 81 ? -8.239 0.791 15.336 1.00 93.44 81 VAL A N 1
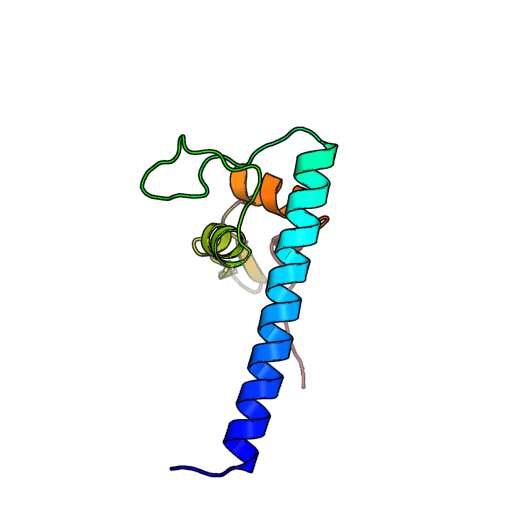ATOM 624 C CA . VAL A 1 81 ? -7.361 1.128 14.211 1.00 93.44 81 VAL A CA 1
ATOM 625 C C . VAL A 1 81 ? -7.596 2.583 13.845 1.00 93.44 81 VAL A C 1
ATOM 627 O O . VAL A 1 81 ? -8.736 3.048 13.859 1.00 93.44 81 VAL A O 1
ATOM 630 N N . THR A 1 82 ? -6.529 3.308 13.504 1.00 93.94 82 THR A N 1
ATOM 631 C CA . THR A 1 82 ? -6.646 4.651 12.922 1.00 93.94 82 THR A CA 1
ATOM 632 C C . THR A 1 82 ? -7.605 4.618 11.722 1.00 93.94 82 THR A C 1
ATOM 634 O O . THR A 1 82 ? -7.354 3.857 10.786 1.00 93.94 82 THR A O 1
ATOM 637 N N . PRO A 1 83 ? -8.680 5.431 11.705 1.00 93.69 83 PRO A N 1
ATOM 638 C CA . PRO A 1 83 ? -9.605 5.461 10.579 1.00 93.69 83 PRO A CA 1
ATOM 639 C C . PRO A 1 83 ? -8.888 5.791 9.270 1.00 93.69 83 PRO A C 1
ATOM 641 O O . PRO A 1 83 ? -8.014 6.663 9.234 1.00 93.69 83 PRO A O 1
ATOM 644 N N . LEU A 1 84 ? -9.283 5.119 8.189 1.00 95.94 84 LEU A N 1
ATOM 645 C CA . LEU A 1 84 ? -8.735 5.404 6.870 1.00 95.94 84 LEU A CA 1
ATOM 646 C C . LEU A 1 84 ? -9.112 6.823 6.430 1.00 95.94 84 LEU A C 1
ATOM 648 O O . LEU A 1 84 ? -10.273 7.230 6.458 1.00 95.94 84 LEU A O 1
ATOM 652 N N . SER A 1 85 ? -8.113 7.579 5.990 1.00 94.44 85 SER A N 1
ATOM 653 C CA . SER A 1 85 ? -8.325 8.877 5.354 1.00 94.44 85 SER A CA 1
ATOM 654 C C . SER A 1 85 ? -8.936 8.715 3.953 1.00 94.44 85 SER A C 1
ATOM 656 O O . SER A 1 85 ? -8.715 7.692 3.297 1.00 94.44 85 SER A O 1
ATOM 658 N N . PRO A 1 86 ? -9.595 9.756 3.404 1.00 93.62 86 PRO A N 1
ATOM 659 C CA . PRO A 1 86 ? -10.125 9.710 2.040 1.00 93.62 86 PRO A CA 1
ATOM 660 C C . PRO A 1 86 ? -9.067 9.362 0.983 1.00 93.62 86 PRO A C 1
ATOM 662 O O . PRO A 1 86 ? -9.366 8.683 0.003 1.00 93.62 86 PRO A O 1
ATOM 665 N N . LEU A 1 87 ? -7.817 9.802 1.181 1.00 93.56 87 LEU A N 1
ATOM 666 C CA . LEU A 1 87 ? -6.704 9.444 0.303 1.00 93.56 87 LEU A CA 1
ATOM 667 C C . LEU A 1 87 ? -6.406 7.942 0.364 1.00 93.56 87 LEU A C 1
ATOM 669 O O . LEU A 1 87 ? -6.285 7.308 -0.680 1.00 93.56 87 LEU A O 1
ATOM 673 N N . GLN A 1 88 ? -6.321 7.367 1.565 1.00 95.50 88 GLN A N 1
ATOM 674 C CA . GLN A 1 88 ? -6.066 5.937 1.742 1.00 95.50 88 GLN A CA 1
ATOM 675 C C . GLN A 1 88 ? -7.190 5.093 1.124 1.00 95.50 88 GLN A C 1
ATOM 677 O O . GLN A 1 88 ? -6.887 4.184 0.357 1.00 95.50 88 GLN A O 1
ATOM 682 N N . CYS A 1 89 ? -8.467 5.444 1.329 1.00 95.62 89 CYS A N 1
ATOM 683 C CA . CYS A 1 89 ? -9.596 4.761 0.677 1.00 95.62 89 CYS A CA 1
ATOM 684 C C . CYS A 1 89 ? -9.489 4.802 -0.858 1.00 95.62 89 CYS A C 1
ATOM 686 O O . CYS A 1 89 ? -9.695 3.795 -1.535 1.00 95.62 89 CYS A O 1
ATOM 688 N N . ARG A 1 90 ? -9.109 5.953 -1.433 1.00 94.94 90 ARG A N 1
ATOM 689 C CA . ARG A 1 90 ? -8.900 6.082 -2.887 1.00 94.94 90 ARG A CA 1
ATOM 690 C C . ARG A 1 90 ? -7.729 5.245 -3.390 1.00 94.94 90 ARG A C 1
ATOM 692 O O . ARG A 1 90 ? -7.839 4.657 -4.462 1.00 94.94 90 ARG A O 1
ATOM 699 N N . ILE A 1 91 ? -6.635 5.166 -2.632 1.00 95.94 91 ILE A N 1
ATOM 700 C CA . ILE A 1 91 ? -5.501 4.298 -2.971 1.00 95.94 91 ILE A CA 1
ATOM 701 C C . ILE A 1 91 ? -5.929 2.827 -2.947 1.00 95.94 91 ILE A C 1
ATOM 703 O O . ILE A 1 91 ? -5.639 2.108 -3.898 1.00 95.94 91 ILE A O 1
ATOM 707 N N . LEU A 1 92 ? -6.655 2.386 -1.914 1.00 96.75 92 LEU A N 1
ATOM 708 C CA . LEU A 1 92 ? -7.150 1.009 -1.824 1.00 96.75 92 LEU A CA 1
ATOM 709 C C . LEU A 1 92 ? -8.070 0.664 -2.995 1.00 96.75 92 LEU A C 1
ATOM 711 O O . LEU A 1 92 ? -7.870 -0.364 -3.637 1.00 96.75 92 LEU A O 1
ATOM 715 N N . ARG A 1 93 ? -8.988 1.570 -3.355 1.00 96.06 93 ARG A N 1
ATOM 716 C CA . ARG A 1 93 ? -9.843 1.414 -4.537 1.00 96.06 93 ARG A CA 1
ATOM 717 C C . ARG A 1 93 ? -9.033 1.271 -5.823 1.00 96.06 93 ARG A C 1
ATOM 719 O O . ARG A 1 93 ? -9.284 0.337 -6.571 1.00 96.06 93 ARG A O 1
ATOM 726 N N . ALA A 1 94 ? -8.054 2.148 -6.056 1.00 95.38 94 ALA A N 1
ATOM 727 C CA . ALA A 1 94 ? -7.199 2.090 -7.246 1.00 95.38 94 ALA A CA 1
ATOM 728 C C . ALA A 1 94 ? -6.343 0.811 -7.310 1.00 95.38 94 ALA A C 1
ATOM 730 O O . ALA A 1 94 ? -5.920 0.399 -8.384 1.00 95.38 94 ALA A O 1
ATOM 731 N N . LEU A 1 95 ? -6.071 0.184 -6.164 1.00 96.25 95 LEU A N 1
ATOM 732 C CA . LEU A 1 95 ? -5.367 -1.095 -6.077 1.00 96.25 95 LEU A CA 1
ATOM 733 C C . LEU A 1 95 ? -6.309 -2.310 -6.115 1.00 96.25 95 LEU A C 1
ATOM 735 O O . LEU A 1 95 ? -5.825 -3.441 -6.097 1.00 96.25 95 LEU A O 1
ATOM 739 N N . GLY A 1 96 ? -7.630 -2.105 -6.148 1.00 95.44 96 GLY A N 1
ATOM 740 C CA . GLY A 1 96 ? -8.620 -3.180 -6.052 1.00 95.44 96 GLY A CA 1
ATOM 741 C C . GLY A 1 96 ? -8.635 -3.885 -4.690 1.00 95.44 96 GLY A C 1
ATOM 742 O O . GLY A 1 96 ? -9.032 -5.045 -4.603 1.00 95.44 96 GLY A O 1
ATOM 743 N N . ILE A 1 97 ? -8.177 -3.213 -3.631 1.00 96.19 97 ILE A N 1
ATOM 744 C CA . ILE A 1 97 ? -8.093 -3.754 -2.271 1.00 96.19 97 ILE A CA 1
ATOM 745 C C . ILE A 1 97 ? -9.308 -3.267 -1.470 1.00 96.19 97 ILE A C 1
ATOM 747 O O . ILE A 1 97 ? -9.577 -2.064 -1.449 1.00 96.19 97 ILE A O 1
ATOM 751 N N . PRO A 1 98 ? -10.048 -4.154 -0.784 1.00 96.38 98 PRO A N 1
ATOM 752 C CA . PRO A 1 98 ? -11.170 -3.731 0.042 1.00 96.38 98 PRO A CA 1
ATOM 753 C C . PRO A 1 98 ? -10.689 -3.021 1.315 1.00 96.38 98 PRO A C 1
ATOM 755 O O . PRO A 1 98 ? -9.726 -3.439 1.958 1.00 96.38 98 PRO A O 1
ATOM 758 N N . GLU A 1 99 ? -11.408 -1.974 1.728 1.00 95.38 99 GLU A N 1
ATOM 759 C CA . GLU A 1 99 ? -11.108 -1.200 2.947 1.00 95.38 99 GLU A CA 1
ATOM 760 C C . GLU A 1 99 ? -11.146 -2.060 4.222 1.00 95.38 99 GLU A C 1
ATOM 762 O O . GLU A 1 99 ? -10.441 -1.775 5.189 1.00 95.38 99 GLU A O 1
ATOM 767 N N . SER A 1 100 ? -11.888 -3.174 4.195 1.00 93.75 100 SER A N 1
ATOM 768 C CA . SER A 1 100 ? -11.984 -4.144 5.290 1.00 93.75 100 SER A CA 1
ATOM 769 C C . SER A 1 100 ? -10.649 -4.785 5.678 1.00 93.75 100 SER A C 1
ATOM 771 O O . SER A 1 100 ? -10.549 -5.327 6.773 1.00 93.75 100 SER A O 1
ATOM 773 N N . VAL A 1 101 ? -9.617 -4.714 4.827 1.00 93.44 101 VAL A N 1
ATOM 774 C CA . VAL A 1 101 ? -8.250 -5.144 5.178 1.00 93.44 101 VAL A CA 1
ATOM 775 C C . VAL A 1 101 ? -7.696 -4.352 6.367 1.00 93.44 101 VAL A C 1
ATOM 777 O O . VAL A 1 101 ? -6.905 -4.886 7.139 1.00 93.44 101 VAL A O 1
ATOM 780 N N . TYR A 1 102 ? -8.135 -3.104 6.542 1.00 92.88 102 TYR A N 1
ATOM 781 C CA . TYR A 1 102 ? -7.746 -2.239 7.658 1.00 92.88 102 TYR A CA 1
ATOM 782 C C . TYR A 1 102 ? -8.809 -2.172 8.764 1.00 92.88 102 TYR A C 1
ATOM 784 O O . TYR A 1 102 ? -8.716 -1.329 9.657 1.00 92.88 102 TYR A O 1
ATOM 792 N N . ALA A 1 103 ? -9.825 -3.041 8.731 1.00 91.56 103 ALA A N 1
ATOM 793 C CA . ALA A 1 103 ? -10.795 -3.121 9.814 1.00 91.56 103 ALA A CA 1
ATOM 794 C C . ALA A 1 103 ? -10.140 -3.682 11.093 1.00 91.56 103 ALA A C 1
ATOM 796 O O . ALA A 1 103 ? -9.274 -4.559 11.005 1.00 91.56 103 ALA A O 1
ATOM 797 N N . PRO A 1 104 ? -10.560 -3.227 12.290 1.00 88.81 104 PRO A N 1
ATOM 798 C CA . PRO A 1 104 ? -10.123 -3.838 13.536 1.00 88.81 104 PRO A CA 1
ATOM 799 C C . PRO A 1 104 ? -10.468 -5.337 13.555 1.00 88.81 104 PRO A C 1
ATOM 801 O O . PRO A 1 104 ? -11.580 -5.713 13.171 1.00 88.81 104 PRO A O 1
ATOM 804 N N . PRO A 1 105 ? -9.551 -6.213 13.996 1.00 84.19 105 PRO A N 1
ATOM 805 C CA . PRO A 1 105 ? -9.830 -7.640 14.085 1.00 84.19 105 PRO A CA 1
ATOM 806 C C . PRO A 1 105 ? -10.949 -7.915 15.102 1.00 84.19 105 PRO A C 1
ATOM 808 O O . PRO A 1 105 ? -10.971 -7.351 16.194 1.00 84.19 105 PRO A O 1
ATOM 811 N N . ALA A 1 106 ? -11.876 -8.808 14.742 1.00 74.56 106 ALA A N 1
ATOM 812 C CA . ALA A 1 106 ? -13.097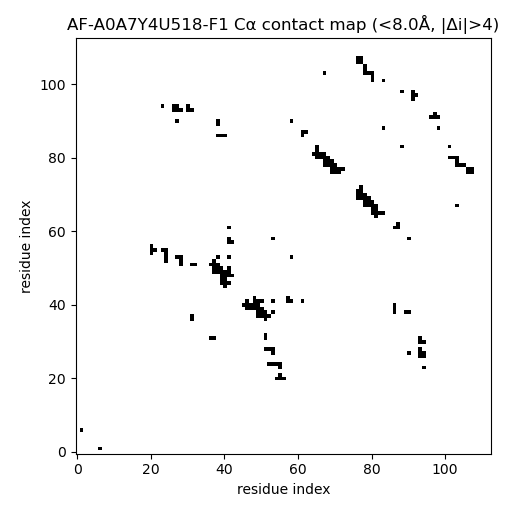 -9.075 15.510 1.00 74.56 106 ALA A CA 1
ATOM 813 C C . ALA A 1 106 ? -12.882 -9.869 16.820 1.00 74.56 106 ALA A C 1
ATOM 815 O O . ALA A 1 106 ? -13.805 -9.981 17.622 1.00 74.56 106 ALA A O 1
ATOM 816 N N . ALA A 1 107 ? -11.697 -10.449 17.041 1.00 65.00 107 ALA A N 1
ATOM 817 C CA . ALA A 1 107 ? -11.393 -11.326 18.174 1.00 65.00 107 ALA A CA 1
ATOM 818 C C . ALA A 1 107 ? -9.869 -11.399 18.396 1.00 65.00 107 ALA A C 1
ATOM 820 O O . ALA A 1 107 ? -9.114 -11.090 17.466 1.00 65.00 107 ALA A O 1
ATOM 821 N N . PRO A 1 108 ? -9.379 -11.788 19.592 1.00 58.34 108 PRO A N 1
ATOM 822 C CA . PRO A 1 108 ? -7.951 -11.799 19.843 1.00 58.34 108 PRO A CA 1
ATOM 823 C C . PRO A 1 108 ? -7.267 -12.790 18.912 1.00 58.34 108 PRO A C 1
ATOM 825 O O . PRO A 1 108 ? -7.708 -13.931 18.783 1.00 58.34 108 PRO A O 1
ATOM 828 N N . LEU A 1 109 ? -6.175 -12.351 18.284 1.00 56.19 109 LEU A N 1
ATOM 829 C CA . LEU A 1 109 ? -5.231 -13.225 17.591 1.00 56.19 109 LEU A CA 1
ATOM 830 C C . LEU A 1 109 ? -4.529 -14.095 18.647 1.00 56.19 109 LEU A C 1
ATOM 832 O O . LEU A 1 109 ? -3.369 -13.878 18.991 1.00 56.19 109 LEU A O 1
ATOM 836 N N . ILE A 1 110 ? -5.269 -15.035 19.236 1.00 54.88 110 ILE A N 1
ATOM 837 C CA . ILE A 1 110 ? -4.709 -16.125 20.018 1.00 54.88 110 ILE A CA 1
ATOM 838 C C . ILE A 1 110 ? -4.154 -17.098 18.980 1.00 54.88 110 ILE A C 1
ATOM 840 O O . ILE A 1 110 ? -4.854 -17.986 18.500 1.00 54.88 110 ILE A O 1
ATOM 844 N N . HIS A 1 111 ? -2.895 -16.910 18.594 1.00 51.72 111 HIS A N 1
ATOM 845 C CA . HIS A 1 111 ? -2.124 -18.037 18.093 1.00 51.72 111 HIS A CA 1
ATOM 846 C C . HIS A 1 111 ? -1.813 -18.923 19.301 1.00 51.72 111 HIS A C 1
ATOM 848 O O . HIS A 1 111 ? -0.870 -18.680 20.049 1.00 51.72 111 HIS A O 1
ATOM 854 N N . SER A 1 112 ? -2.690 -19.897 19.536 1.00 43.25 112 SER A N 1
ATOM 855 C CA . SER A 1 112 ? -2.385 -21.068 20.349 1.00 43.25 112 SER A CA 1
ATOM 856 C C . SER A 1 112 ? -1.450 -21.969 19.539 1.00 43.25 112 SER A C 1
ATOM 858 O O . SER A 1 112 ? -1.855 -22.418 18.467 1.00 43.25 112 SER A O 1
ATOM 860 N N . GLY A 1 113 ? -0.259 -22.262 20.070 1.00 37.94 113 GLY A N 1
ATOM 861 C CA . GLY A 1 113 ? 0.644 -23.308 19.565 1.00 37.94 113 GLY A CA 1
ATOM 862 C C . GLY A 1 113 ? 1.896 -22.790 18.885 1.00 37.94 113 GLY A C 1
ATOM 863 O O . GLY A 1 113 ? 1.787 -22.366 17.716 1.00 37.94 113 GLY A O 1
#

pLDDT: mean 88.89, std 11.91, range [37.94, 98.12]

Nearest PDB structures (foldseek):
  8bn3-assembly1_S5  TM=3.754E-01  e=6.577E-01  Saccharomyces cerevisiae
  6dzi-assembly1_p  TM=3.938E-01  e=5.759E+00  Mycolicibacterium smegmatis MC2 155
  3gfj-assembly1_A-2  TM=3.182E-01  e=5.759E+00  Sulfurisphaera tokodaii

Radius of gyration: 18.76 Å; Cα contacts (8 Å, |Δi|>4): 110; chains: 1; bounding box: 46×43×49 Å

Mean predicted aligned error: 6.8 Å

Sequence (113 aa):
LRDPARIRGLLVLLGIALRVLTLIEFVARRDLAAAGESLPGLYAGNPKRTTPQPTAERLFTAFTPITLYRHTTGTAIQYEVTPLSPLQCRILRALGIPESVYAPPAAPLIHSG